Protein AF-A0AB34CBP4-F1 (afdb_monomer_lite)

Structure (mmCIF, N/CA/C/O backbone):
data_AF-A0AB34CBP4-F1
#
_entry.id   AF-A0AB34CBP4-F1
#
loop_
_atom_site.group_PDB
_atom_site.id
_atom_site.type_symbol
_atom_site.label_atom_id
_atom_site.label_alt_id
_atom_site.label_comp_id
_atom_site.label_asym_id
_atom_site.label_ent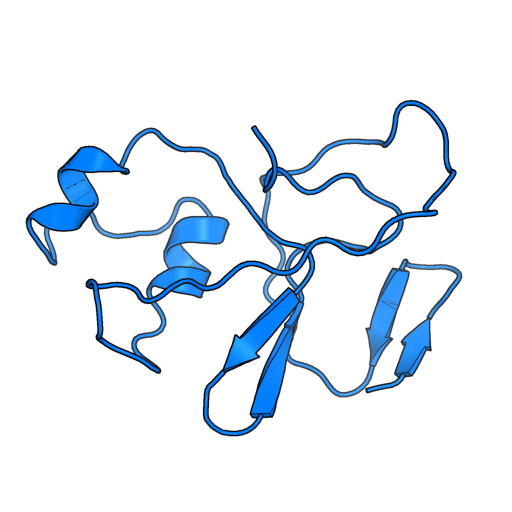ity_id
_atom_site.label_seq_id
_atom_site.pdbx_PDB_ins_code
_atom_site.Cartn_x
_atom_site.Cartn_y
_atom_site.Cartn_z
_atom_site.occupancy
_atom_site.B_iso_or_equiv
_atom_site.auth_seq_id
_atom_site.auth_comp_id
_atom_site.auth_asym_id
_atom_site.auth_atom_id
_atom_site.pdbx_PDB_model_num
ATOM 1 N N . MET A 1 1 ? -11.970 -12.842 -6.188 1.00 86.94 1 MET A N 1
ATOM 2 C CA . MET A 1 1 ? -10.645 -12.290 -6.529 1.00 86.94 1 MET A CA 1
ATOM 3 C C . MET A 1 1 ? -9.960 -13.245 -7.487 1.00 86.94 1 MET A C 1
ATOM 5 O O . MET A 1 1 ? -9.783 -14.401 -7.128 1.00 86.94 1 MET A O 1
ATOM 9 N N . GLN A 1 2 ? -9.622 -12.788 -8.689 1.00 93.44 2 GLN A N 1
ATOM 10 C CA . GLN A 1 2 ? -8.862 -13.565 -9.674 1.00 93.44 2 GLN A CA 1
ATOM 11 C C . GLN A 1 2 ? -7.751 -12.679 -10.233 1.00 93.44 2 GLN A C 1
ATOM 13 O O . GLN A 1 2 ? -8.059 -11.622 -10.773 1.00 93.44 2 GLN A O 1
ATOM 18 N N . LEU A 1 3 ? -6.489 -13.079 -10.069 1.00 95.06 3 LEU A N 1
ATOM 19 C CA . LEU A 1 3 ? -5.342 -12.328 -10.582 1.00 95.06 3 LEU A CA 1
ATOM 20 C C . LEU A 1 3 ? -5.242 -12.498 -12.099 1.00 95.06 3 LEU A C 1
ATOM 22 O O . LEU A 1 3 ? -5.198 -13.629 -12.581 1.00 95.06 3 LEU A O 1
ATOM 26 N N . ASP A 1 4 ? -5.174 -11.389 -12.830 1.00 97.12 4 ASP A N 1
ATOM 27 C CA . ASP A 1 4 ? -4.715 -11.385 -14.214 1.00 97.12 4 ASP A CA 1
ATOM 28 C C . ASP A 1 4 ? -3.175 -11.364 -14.224 1.00 97.12 4 ASP A C 1
ATOM 30 O O . ASP A 1 4 ? -2.576 -10.372 -13.797 1.00 97.12 4 ASP A O 1
ATOM 34 N N . PRO A 1 5 ? -2.507 -12.438 -14.682 1.00 93.94 5 PRO A N 1
ATOM 35 C CA . PRO A 1 5 ? -1.051 -12.514 -14.680 1.00 93.94 5 PRO A CA 1
ATOM 36 C C . PRO A 1 5 ? -0.397 -11.545 -15.673 1.00 93.94 5 PRO A C 1
ATOM 38 O O . PRO A 1 5 ? 0.778 -11.234 -15.499 1.00 93.94 5 PRO A O 1
ATOM 41 N N . ALA A 1 6 ? -1.120 -11.066 -16.692 1.00 95.31 6 ALA A N 1
ATOM 42 C CA . ALA A 1 6 ? -0.564 -10.156 -17.691 1.00 95.31 6 ALA A CA 1
ATOM 43 C C . ALA A 1 6 ? -0.486 -8.712 -17.179 1.00 95.31 6 ALA A C 1
ATOM 45 O O . ALA A 1 6 ? 0.492 -8.018 -17.438 1.00 95.31 6 ALA A O 1
ATOM 46 N N . SER A 1 7 ? -1.505 -8.255 -16.447 1.00 96.56 7 SER A N 1
ATOM 47 C CA . SER A 1 7 ? -1.529 -6.904 -15.873 1.00 96.56 7 SER A CA 1
ATOM 48 C C . SER A 1 7 ? -1.057 -6.844 -14.419 1.00 96.56 7 SER A C 1
ATOM 50 O O . SER A 1 7 ? -0.713 -5.767 -13.931 1.00 96.56 7 SER A O 1
ATOM 52 N N . GLY A 1 8 ? -1.070 -7.973 -13.705 1.00 97.25 8 GLY A N 1
ATOM 53 C CA . GLY A 1 8 ? -0.840 -8.054 -12.262 1.00 97.25 8 GLY A CA 1
ATOM 54 C C . GLY A 1 8 ? -1.978 -7.477 -11.414 1.00 97.25 8 GLY A C 1
ATOM 55 O O . GLY A 1 8 ? -1.805 -7.317 -10.202 1.00 97.25 8 GLY A O 1
ATOM 56 N N . TRP A 1 9 ? -3.129 -7.163 -12.015 1.00 98.44 9 TRP A N 1
ATOM 57 C CA . TRP A 1 9 ? -4.323 -6.676 -11.325 1.00 98.44 9 TRP A CA 1
ATOM 58 C C . TRP A 1 9 ? -5.349 -7.787 -11.117 1.00 98.44 9 TRP A C 1
ATOM 60 O O . TRP A 1 9 ? -5.555 -8.658 -11.955 1.00 98.44 9 TRP A O 1
ATOM 70 N N . CYS A 1 10 ? -6.026 -7.758 -9.976 1.00 98.12 10 CYS A N 1
ATOM 71 C CA . CYS A 1 10 ? -7.060 -8.718 -9.632 1.00 98.12 10 CYS A CA 1
ATOM 72 C C . CYS A 1 10 ? -8.443 -8.235 -10.069 1.00 98.12 10 CYS A C 1
ATOM 74 O O . CYS A 1 10 ? -8.832 -7.103 -9.797 1.00 98.12 10 CYS A O 1
ATOM 76 N N . HIS A 1 11 ? -9.245 -9.121 -10.645 1.00 97.44 11 HIS A N 1
ATOM 77 C CA . HIS A 1 11 ? -10.670 -8.900 -10.865 1.00 97.44 11 HIS A CA 1
ATOM 78 C C . HIS A 1 11 ? -11.490 -9.192 -9.600 1.00 97.44 11 HIS A C 1
ATOM 80 O O . HIS A 1 11 ? -11.141 -10.056 -8.783 1.00 97.44 11 HIS A O 1
ATOM 86 N N . GLY A 1 12 ? -12.621 -8.492 -9.461 1.00 96.75 12 GLY A N 1
ATOM 87 C CA . GLY A 1 12 ? -13.561 -8.677 -8.350 1.00 96.75 12 GLY A CA 1
ATOM 88 C C . GLY A 1 12 ? -13.037 -8.182 -6.998 1.00 96.75 12 GLY A C 1
ATOM 89 O O . GLY A 1 12 ? -13.420 -8.732 -5.969 1.00 96.75 12 GLY A O 1
ATOM 90 N N . VAL A 1 13 ? -12.133 -7.198 -7.003 1.00 97.94 13 VAL A N 1
ATOM 91 C CA . VAL A 1 13 ? -11.647 -6.481 -5.812 1.00 97.94 13 VAL A CA 1
ATOM 92 C C . VAL A 1 13 ? -11.739 -4.977 -6.061 1.00 97.94 13 VAL A C 1
ATOM 94 O O . VAL A 1 13 ? -11.875 -4.544 -7.208 1.00 97.94 13 VAL A O 1
ATOM 97 N N . ARG A 1 14 ? -11.655 -4.162 -5.010 1.00 98.12 14 ARG A N 1
ATOM 98 C CA . ARG A 1 14 ? -11.597 -2.707 -5.168 1.00 98.12 14 ARG A CA 1
ATOM 99 C C . ARG A 1 14 ? -10.227 -2.310 -5.711 1.00 98.12 14 ARG A C 1
ATOM 101 O O . ARG A 1 14 ? -9.207 -2.710 -5.159 1.00 98.12 14 ARG A O 1
ATOM 108 N N . HIS A 1 15 ? -10.189 -1.484 -6.750 1.00 98.31 15 HIS A N 1
ATOM 109 C CA . HIS A 1 15 ? -8.947 -0.851 -7.198 1.00 98.31 15 HIS A CA 1
ATOM 110 C C . HIS A 1 15 ? -8.842 0.552 -6.621 1.00 98.31 15 HIS A C 1
ATOM 112 O O . HIS A 1 15 ? -9.810 1.313 -6.609 1.00 98.31 15 HIS A O 1
ATOM 118 N N . CYS A 1 16 ? -7.661 0.879 -6.117 1.00 98.50 16 CYS A N 1
ATOM 119 C CA . CYS A 1 16 ? -7.346 2.175 -5.540 1.00 98.50 16 CYS A CA 1
ATOM 120 C C . CYS A 1 16 ? -5.905 2.556 -5.921 1.00 98.50 16 CYS A C 1
ATOM 122 O O . CYS A 1 16 ? -5.034 2.527 -5.055 1.00 98.50 16 CYS A O 1
ATOM 124 N N . PRO A 1 17 ? -5.622 2.832 -7.209 1.00 98.56 17 PRO A N 1
ATOM 125 C CA . PRO A 1 17 ? -4.253 2.919 -7.706 1.00 98.56 17 PRO A CA 1
ATOM 126 C C . PRO A 1 17 ? -3.407 3.946 -6.946 1.00 98.56 17 PRO A C 1
ATOM 128 O O . PRO A 1 17 ? -3.767 5.119 -6.854 1.00 98.56 17 PRO A O 1
ATOM 131 N N . SER A 1 18 ? -2.284 3.494 -6.394 1.00 98.69 18 SER A N 1
ATOM 132 C CA . SER A 1 18 ? -1.308 4.341 -5.714 1.00 98.69 18 SER A CA 1
ATOM 133 C C . SER A 1 18 ? -0.275 4.864 -6.715 1.00 98.69 18 SER A C 1
ATOM 135 O O . SE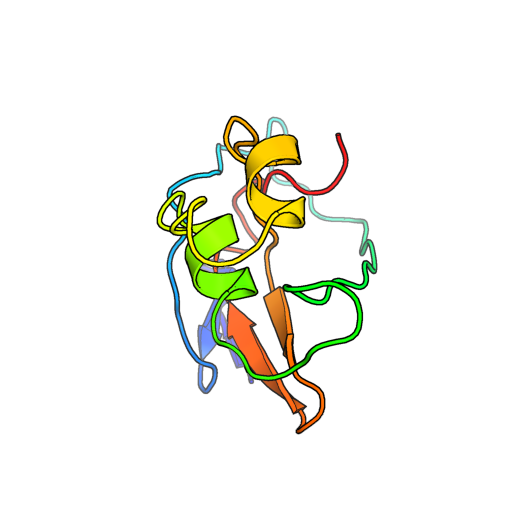R A 1 18 ? 0.148 4.105 -7.584 1.00 98.69 18 SER A O 1
ATOM 137 N N . PRO A 1 19 ? 0.192 6.119 -6.589 1.00 98.44 19 PRO A N 1
ATOM 138 C CA . PRO A 1 19 ? 1.333 6.618 -7.355 1.00 98.44 19 PRO A CA 1
ATOM 139 C C . PRO A 1 19 ? 2.688 6.147 -6.791 1.00 98.44 19 PRO A C 1
ATOM 141 O O . PRO A 1 19 ? 3.726 6.405 -7.393 1.00 98.44 19 PRO A O 1
ATOM 144 N N . ASN A 1 20 ? 2.703 5.502 -5.621 1.00 98.56 20 ASN A N 1
ATOM 145 C CA . ASN A 1 20 ? 3.916 5.142 -4.891 1.00 98.56 20 ASN A CA 1
ATOM 146 C C . ASN A 1 20 ? 4.403 3.752 -5.308 1.00 98.56 20 ASN A C 1
ATOM 148 O O . ASN A 1 20 ? 4.221 2.777 -4.582 1.00 98.56 20 ASN A O 1
ATOM 152 N N . PHE A 1 21 ? 4.988 3.639 -6.492 1.00 98.56 21 PHE A N 1
ATOM 153 C CA . PHE A 1 21 ? 5.605 2.405 -6.972 1.00 98.56 21 PHE A CA 1
ATOM 154 C C . PHE A 1 21 ? 6.670 2.715 -8.021 1.00 98.56 21 PHE A C 1
ATOM 156 O O . PHE A 1 21 ? 6.801 3.842 -8.501 1.00 98.56 21 PHE A O 1
ATOM 163 N N . ASN A 1 22 ? 7.446 1.704 -8.388 1.00 97.94 22 ASN A N 1
ATOM 164 C CA . ASN A 1 22 ? 8.321 1.748 -9.553 1.00 97.94 22 ASN A CA 1
ATOM 165 C C . ASN A 1 22 ? 8.519 0.352 -10.147 1.00 97.94 22 ASN A C 1
ATOM 167 O O . ASN A 1 22 ? 8.068 -0.640 -9.580 1.00 97.94 22 ASN A O 1
ATOM 171 N N . ALA A 1 23 ? 9.213 0.277 -11.283 1.00 97.12 23 ALA A N 1
ATOM 172 C CA . ALA A 1 23 ? 9.565 -0.996 -11.895 1.00 97.12 23 ALA A CA 1
ATOM 173 C C . ALA A 1 23 ? 10.419 -1.854 -10.945 1.00 97.12 23 ALA A C 1
ATOM 175 O O . ALA A 1 23 ? 11.265 -1.344 -10.192 1.00 97.12 23 ALA A O 1
ATOM 176 N N . ARG A 1 24 ? 10.208 -3.171 -10.997 1.00 96.38 24 ARG A N 1
ATOM 177 C CA . ARG A 1 24 ? 11.096 -4.131 -10.341 1.00 96.38 24 ARG A CA 1
ATOM 178 C C . ARG A 1 24 ? 12.450 -4.143 -11.069 1.00 96.38 24 ARG A C 1
ATOM 180 O O . ARG A 1 24 ? 12.474 -4.073 -12.292 1.00 96.38 24 ARG A O 1
ATOM 187 N N . PRO A 1 25 ? 13.586 -4.237 -10.352 1.00 94.19 25 PRO A N 1
ATOM 188 C CA . PRO A 1 25 ? 14.895 -4.380 -10.998 1.00 94.19 25 PRO A CA 1
ATOM 189 C C . PRO A 1 25 ? 15.057 -5.700 -11.768 1.00 94.19 25 PRO A C 1
ATOM 191 O O . PRO A 1 25 ? 15.775 -5.749 -12.760 1.00 94.19 25 PRO A O 1
ATOM 194 N N . ALA A 1 26 ? 14.400 -6.757 -11.286 1.00 89.19 26 ALA A N 1
ATOM 195 C CA . ALA A 1 26 ? 14.259 -8.044 -11.949 1.00 89.19 26 ALA A CA 1
ATOM 196 C C . ALA A 1 26 ? 12.783 -8.444 -11.852 1.00 89.19 26 ALA A C 1
ATOM 198 O O . ALA A 1 26 ? 12.201 -8.324 -10.774 1.00 89.19 26 ALA A O 1
ATOM 199 N N . ASP A 1 27 ? 12.186 -8.913 -12.946 1.00 85.69 27 ASP A N 1
ATOM 200 C CA . ASP A 1 27 ? 10.745 -9.215 -13.054 1.00 85.69 27 ASP A CA 1
ATOM 201 C C . ASP A 1 27 ? 10.281 -10.413 -12.191 1.00 85.69 27 ASP A C 1
ATOM 203 O O . ASP A 1 27 ? 9.155 -10.893 -12.316 1.00 85.69 27 ASP A O 1
ATOM 207 N N . GLU A 1 28 ? 11.137 -10.918 -11.301 1.00 92.50 28 GLU A N 1
ATOM 208 C CA . GLU A 1 28 ? 10.839 -12.039 -10.419 1.00 92.50 28 GLU A CA 1
ATOM 209 C C . GLU A 1 28 ? 10.048 -11.597 -9.177 1.00 92.50 28 GLU A C 1
ATOM 211 O O . GLU A 1 28 ? 10.386 -10.635 -8.480 1.00 92.50 28 GLU A O 1
ATOM 216 N N . ILE A 1 29 ? 9.007 -12.369 -8.859 1.00 95.06 29 ILE A N 1
ATOM 217 C CA . ILE A 1 29 ? 8.246 -12.273 -7.613 1.00 95.06 29 ILE A CA 1
ATOM 218 C C . ILE A 1 29 ? 8.274 -13.649 -6.953 1.00 95.06 29 ILE A C 1
ATOM 220 O O . ILE A 1 29 ? 7.586 -14.567 -7.395 1.00 95.06 29 ILE A O 1
ATOM 224 N N . SER A 1 30 ? 9.056 -13.794 -5.888 1.00 96.19 30 SER A N 1
ATOM 225 C CA . SER A 1 30 ? 9.250 -15.081 -5.203 1.00 96.19 30 SER A CA 1
ATOM 226 C C . SER A 1 30 ? 9.018 -15.030 -3.689 1.00 96.19 30 SER A C 1
ATOM 228 O O . SER A 1 30 ? 9.180 -16.038 -3.004 1.00 96.19 30 SER A O 1
ATOM 230 N N . LEU A 1 31 ? 8.575 -13.884 -3.155 1.00 96.88 31 LEU A N 1
ATOM 231 C CA . LEU A 1 31 ? 8.314 -13.683 -1.728 1.00 96.88 31 LEU A CA 1
ATOM 232 C C . LEU A 1 31 ? 6.962 -13.001 -1.484 1.00 96.88 31 LEU A C 1
ATOM 234 O O . LEU A 1 31 ? 6.635 -12.001 -2.121 1.00 96.88 31 LEU A O 1
ATOM 238 N N . LEU A 1 32 ? 6.221 -13.504 -0.493 1.00 97.62 32 LEU A N 1
ATOM 239 C CA . LEU A 1 32 ? 5.066 -12.833 0.101 1.00 97.62 32 LEU A CA 1
ATOM 240 C C . LEU A 1 32 ? 5.460 -12.260 1.468 1.00 97.62 32 LEU A C 1
ATOM 242 O O . LEU A 1 32 ? 5.891 -13.004 2.347 1.00 97.62 32 LEU A O 1
ATOM 246 N N . VAL A 1 33 ? 5.263 -10.955 1.661 1.00 98.38 33 VAL A N 1
ATOM 247 C CA . VAL A 1 33 ? 5.460 -10.278 2.953 1.00 98.38 33 VAL A CA 1
ATOM 248 C C . VAL A 1 33 ? 4.103 -9.850 3.504 1.00 98.38 33 VAL A C 1
ATOM 250 O O . VAL A 1 33 ? 3.329 -9.191 2.810 1.00 98.38 33 VAL A O 1
ATOM 253 N N . ILE A 1 34 ? 3.805 -10.228 4.749 1.00 98.19 34 ILE A N 1
ATOM 254 C CA . ILE A 1 34 ? 2.537 -9.909 5.415 1.00 98.19 34 ILE A CA 1
ATOM 255 C C . ILE A 1 34 ? 2.766 -8.777 6.417 1.00 98.19 34 ILE A C 1
ATOM 257 O O . ILE A 1 34 ? 3.570 -8.907 7.338 1.00 98.19 34 ILE A O 1
ATOM 261 N N . HIS A 1 35 ? 2.016 -7.689 6.253 1.00 98.31 35 HIS A N 1
ATOM 262 C CA . HIS A 1 35 ? 1.997 -6.542 7.159 1.00 98.31 35 HIS A CA 1
ATOM 263 C C . HIS A 1 35 ? 0.613 -6.392 7.802 1.00 98.31 35 HIS A C 1
ATOM 265 O O . HIS A 1 35 ? -0.382 -6.906 7.291 1.00 98.31 35 HIS A O 1
ATOM 271 N N . ASN A 1 36 ? 0.540 -5.646 8.903 1.00 97.75 36 ASN A N 1
ATOM 272 C CA . ASN A 1 36 ? -0.716 -5.121 9.429 1.00 97.75 36 ASN A CA 1
ATOM 273 C C . ASN A 1 36 ? -0.638 -3.592 9.505 1.00 97.75 36 ASN A C 1
ATOM 275 O O . ASN A 1 36 ? 0.448 -3.026 9.621 1.00 97.75 36 ASN A O 1
ATOM 279 N N . ILE A 1 37 ? -1.788 -2.934 9.390 1.00 98.12 37 ILE A N 1
ATOM 280 C CA . ILE A 1 37 ? -1.905 -1.482 9.497 1.00 98.12 37 ILE A CA 1
ATOM 281 C C . ILE A 1 37 ? -3.328 -1.113 9.927 1.00 98.12 37 ILE A C 1
ATOM 283 O O . ILE A 1 37 ? -4.294 -1.794 9.588 1.00 98.12 37 ILE A O 1
ATOM 287 N N . SER A 1 38 ? -3.446 -0.025 10.678 1.00 98.19 38 SER A N 1
ATOM 288 C CA . SER A 1 38 ? -4.704 0.603 11.086 1.00 98.19 38 SER A CA 1
ATOM 289 C C . SER A 1 38 ? -4.445 2.099 11.214 1.00 98.19 38 SER A C 1
ATOM 291 O O . SER A 1 38 ? -3.467 2.471 11.869 1.00 98.19 38 SER A O 1
ATOM 293 N N . LEU A 1 39 ? -5.271 2.938 10.592 1.00 97.56 39 LEU A N 1
ATOM 294 C CA . LEU A 1 39 ? -5.125 4.393 10.643 1.00 97.56 39 LEU A CA 1
ATOM 295 C C . LEU A 1 39 ? -6.479 5.049 10.957 1.00 97.56 39 LEU A C 1
ATOM 297 O O . LEU A 1 39 ? -7.423 4.826 10.208 1.00 97.56 39 LEU A O 1
ATOM 301 N N . PRO A 1 40 ? -6.596 5.877 12.011 1.00 97.69 40 PRO A N 1
ATOM 302 C CA . PRO A 1 40 ? -5.637 6.027 13.110 1.00 97.69 40 PRO A CA 1
ATOM 303 C C . PRO A 1 40 ? -5.282 4.688 13.792 1.00 97.69 40 PRO A C 1
ATOM 305 O O . PRO A 1 40 ? -5.960 3.684 13.560 1.00 97.69 40 PRO A O 1
ATOM 308 N N . PRO A 1 41 ? -4.224 4.634 14.621 1.00 97.31 41 PRO A N 1
ATOM 309 C CA . PRO A 1 41 ? -3.824 3.396 15.287 1.00 97.31 41 PRO A CA 1
ATOM 310 C C . PRO A 1 41 ? -4.991 2.711 16.013 1.00 97.31 41 PRO A C 1
ATOM 312 O O . PRO A 1 41 ? -5.757 3.361 16.723 1.00 97.31 41 PRO A O 1
ATOM 315 N N . ALA A 1 42 ? -5.116 1.395 15.820 1.00 97.06 42 ALA A N 1
ATOM 316 C CA . ALA A 1 42 ? -6.190 0.536 16.326 1.00 97.06 42 ALA A CA 1
ATOM 317 C C . ALA A 1 42 ? -7.621 0.886 15.860 1.00 97.06 42 ALA A C 1
ATOM 319 O O . ALA A 1 42 ? -8.584 0.327 16.385 1.00 97.06 42 ALA A O 1
ATOM 320 N N . GLN A 1 43 ? -7.779 1.757 14.859 1.00 97.88 43 GLN A N 1
ATOM 321 C CA . GLN A 1 43 ? -9.063 2.071 14.230 1.00 97.88 43 GLN A CA 1
ATOM 322 C C . GLN A 1 43 ? -9.118 1.485 12.813 1.00 97.88 43 GLN A C 1
ATOM 324 O O . GLN A 1 43 ? -8.158 1.573 12.045 1.00 97.88 43 GLN A O 1
ATOM 329 N N . PHE A 1 44 ? -10.245 0.862 12.467 1.00 97.81 44 PHE A N 1
ATOM 330 C CA . PHE A 1 44 ? -10.419 0.086 11.233 1.00 97.81 44 PHE A CA 1
ATOM 331 C C . PHE A 1 44 ? -11.541 0.665 10.364 1.00 97.81 44 PHE A C 1
ATOM 333 O O . PHE A 1 44 ? -12.408 1.368 10.877 1.00 97.81 44 PHE A O 1
ATOM 340 N N . ALA A 1 45 ? -11.540 0.341 9.065 1.00 95.62 45 ALA A N 1
ATOM 341 C CA . ALA A 1 45 ? -12.568 0.765 8.105 1.00 95.62 45 ALA A CA 1
ATOM 342 C C . ALA A 1 45 ? -12.774 2.296 8.002 1.00 95.62 45 ALA A C 1
ATOM 344 O O . ALA A 1 45 ? -13.863 2.774 7.699 1.00 95.62 45 ALA A O 1
ATOM 345 N N . THR A 1 46 ? -11.718 3.078 8.235 1.00 97.19 46 THR A N 1
ATOM 346 C CA . THR A 1 46 ? -11.751 4.553 8.238 1.00 97.19 46 THR A CA 1
ATOM 347 C C . THR A 1 46 ? -11.498 5.182 6.864 1.00 97.19 46 THR A C 1
ATOM 349 O O . THR A 1 46 ? -11.675 6.384 6.697 1.00 97.19 46 THR A O 1
ATOM 352 N N . GLY A 1 47 ? -11.010 4.408 5.888 1.00 97.69 47 GLY A N 1
ATOM 353 C CA . GLY A 1 47 ? -10.540 4.927 4.596 1.00 97.69 47 GLY A CA 1
ATOM 354 C C . GLY A 1 47 ? -9.132 5.546 4.622 1.00 97.69 47 GLY A C 1
ATOM 355 O O . GLY A 1 47 ? -8.570 5.846 3.567 1.00 97.69 47 GLY A O 1
ATOM 356 N N . LYS A 1 48 ? -8.521 5.707 5.803 1.00 98.44 48 LYS A N 1
ATOM 357 C CA . LYS A 1 48 ? -7.255 6.443 5.957 1.00 98.44 48 LYS A CA 1
ATOM 358 C C . LYS A 1 48 ? -6.035 5.690 5.456 1.00 98.44 48 LYS A C 1
ATOM 360 O O . LYS A 1 48 ? -5.087 6.313 4.996 1.00 98.44 48 LYS A O 1
ATOM 365 N N . VAL A 1 49 ? -6.067 4.358 5.456 1.00 98.38 49 VAL A N 1
ATOM 366 C CA . VAL A 1 49 ? -5.001 3.549 4.839 1.00 98.38 49 VAL A CA 1
ATOM 367 C C . VAL A 1 49 ? -4.962 3.779 3.329 1.00 98.38 49 VAL A C 1
ATOM 369 O O . VAL A 1 49 ? -3.894 3.932 2.741 1.00 98.38 49 VAL A O 1
ATOM 372 N N . GLN A 1 50 ? -6.134 3.871 2.702 1.00 98.50 50 G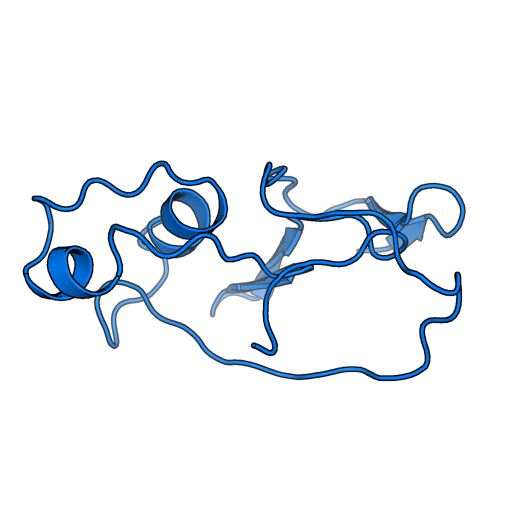LN A N 1
ATOM 373 C CA . GLN A 1 50 ? -6.270 4.119 1.278 1.00 98.50 50 GLN A CA 1
ATOM 374 C C . GLN A 1 50 ? -5.773 5.523 0.920 1.00 98.50 50 GLN A C 1
ATOM 376 O O . GLN A 1 50 ? -5.056 5.686 -0.066 1.00 98.50 50 GLN A O 1
ATOM 381 N N . GLU A 1 51 ? -6.138 6.538 1.704 1.00 98.38 51 GLU A N 1
ATOM 382 C CA . GLU A 1 51 ? -5.635 7.907 1.541 1.00 98.38 51 GLU A CA 1
ATOM 383 C C . GLU A 1 51 ? -4.117 7.981 1.732 1.00 98.38 51 GLU A C 1
ATOM 385 O O . GLU A 1 51 ? -3.424 8.553 0.889 1.00 98.38 51 GLU A O 1
ATOM 390 N N . PHE A 1 52 ? -3.592 7.343 2.780 1.00 98.50 52 PHE A N 1
ATOM 391 C CA . PHE A 1 52 ? -2.165 7.300 3.089 1.00 98.50 52 PHE A CA 1
ATOM 392 C C . PHE A 1 52 ? -1.348 6.702 1.945 1.00 98.50 52 PHE A C 1
ATOM 394 O O . PHE A 1 52 ? -0.435 7.350 1.439 1.00 98.50 52 PHE A O 1
ATOM 401 N N . PHE A 1 53 ? -1.741 5.532 1.437 1.00 98.56 53 PHE A N 1
ATOM 402 C CA . PHE A 1 53 ? -1.054 4.909 0.304 1.00 98.56 53 PHE A CA 1
ATOM 403 C C . PHE A 1 53 ? -1.177 5.696 -1.007 1.00 98.56 53 PHE A C 1
ATOM 405 O O . PHE A 1 53 ? -0.453 5.399 -1.952 1.00 98.56 53 PHE A O 1
ATOM 412 N N . GLN A 1 54 ? -2.051 6.701 -1.097 1.00 98.00 54 GLN A N 1
ATOM 413 C CA . GLN A 1 54 ? -2.189 7.575 -2.269 1.00 98.00 54 GLN A CA 1
ATOM 414 C C . GLN A 1 54 ? -1.568 8.966 -2.078 1.00 98.00 54 GLN A C 1
ATOM 416 O O . GLN A 1 54 ? -1.722 9.806 -2.962 1.00 98.00 54 GLN A O 1
ATOM 421 N N . ASN A 1 55 ? -0.881 9.228 -0.960 1.00 97.69 55 ASN A N 1
ATOM 422 C CA . ASN A 1 55 ? -0.407 10.564 -0.567 1.00 97.69 55 ASN A CA 1
ATOM 423 C C . ASN A 1 55 ? -1.547 11.597 -0.452 1.00 97.69 55 ASN A C 1
ATOM 425 O O . ASN A 1 55 ? -1.385 12.759 -0.817 1.00 97.69 55 ASN A O 1
ATOM 429 N N . ARG A 1 56 ? -2.726 11.160 0.003 1.00 97.50 56 ARG A N 1
ATOM 430 C CA . ARG A 1 56 ? -3.928 11.997 0.168 1.00 97.50 56 ARG A CA 1
ATOM 431 C C . ARG A 1 56 ? -4.419 12.080 1.612 1.00 97.50 56 ARG A C 1
ATOM 433 O O . ARG A 1 56 ? -5.516 12.574 1.837 1.00 97.50 56 ARG A O 1
ATOM 440 N N . LEU A 1 57 ? -3.647 11.555 2.562 1.00 97.75 57 LEU A N 1
ATOM 441 C CA . LEU A 1 57 ? -4.012 11.578 3.974 1.00 97.75 57 LEU A CA 1
ATOM 442 C C . LEU A 1 57 ? -4.019 13.021 4.484 1.00 97.75 57 LEU A C 1
ATOM 444 O O . LEU A 1 57 ? -2.989 13.693 4.433 1.00 97.75 57 LEU A O 1
ATOM 448 N N . ASP A 1 58 ? -5.158 13.482 4.998 1.00 97.38 58 ASP A N 1
ATOM 449 C CA . ASP A 1 58 ? -5.221 14.755 5.712 1.00 97.38 58 ASP A CA 1
ATOM 450 C C . ASP A 1 58 ? -4.546 14.601 7.078 1.00 97.38 58 ASP A C 1
ATOM 452 O O . ASP A 1 58 ? -5.043 13.935 7.987 1.00 97.38 58 ASP A O 1
ATOM 456 N N . VAL A 1 59 ? -3.382 15.229 7.219 1.00 96.44 59 VAL A N 1
ATOM 457 C CA . VAL A 1 59 ? -2.543 15.139 8.418 1.00 96.44 59 VAL A CA 1
ATOM 458 C C . VAL A 1 59 ? -3.135 15.857 9.631 1.00 96.4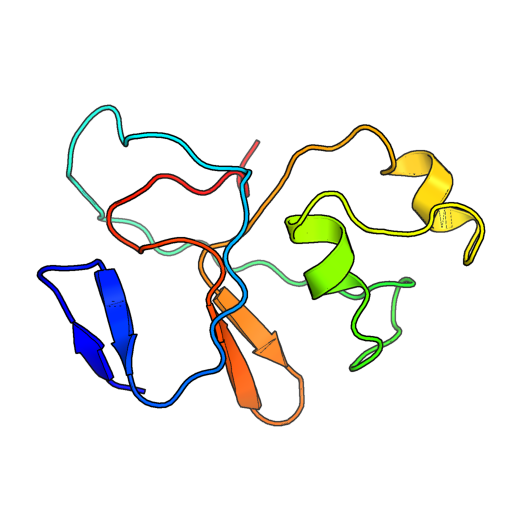4 59 VAL A C 1
ATOM 460 O O . VAL A 1 59 ? -2.665 15.648 10.749 1.00 96.44 59 VAL A O 1
ATOM 463 N N . THR A 1 60 ? -4.157 16.693 9.434 1.00 97.12 60 THR A N 1
ATOM 464 C CA . THR A 1 60 ? -4.800 17.464 10.505 1.00 97.12 60 THR A CA 1
ATOM 465 C C . THR A 1 60 ? -5.875 16.671 11.248 1.00 97.12 60 THR A C 1
ATOM 467 O O . THR A 1 60 ? -6.224 17.023 12.373 1.00 97.12 60 THR A O 1
ATOM 470 N N . GLU A 1 61 ? -6.356 15.564 10.674 1.00 97.25 61 GLU A N 1
ATOM 471 C CA . GLU A 1 61 ? -7.451 14.773 11.248 1.00 97.25 61 GLU A CA 1
ATOM 472 C C . GLU A 1 61 ? -7.055 13.963 12.492 1.00 97.25 61 GLU A C 1
ATOM 474 O O . GLU A 1 61 ? -7.912 13.610 13.304 1.00 97.25 61 GLU A O 1
ATOM 479 N N . HIS A 1 62 ? -5.769 13.643 12.664 1.00 97.81 62 HIS A N 1
ATOM 480 C CA . HIS A 1 62 ? -5.302 12.901 13.831 1.00 97.81 62 HIS A CA 1
ATOM 481 C C . HIS A 1 62 ? -3.823 13.194 14.146 1.00 97.81 62 HIS A C 1
ATOM 483 O O . HIS A 1 62 ? -2.995 13.120 13.238 1.00 97.81 62 HIS A O 1
ATOM 489 N N . PRO A 1 63 ? -3.427 13.404 15.422 1.00 97.19 63 PRO A N 1
ATOM 490 C CA . PRO A 1 63 ? -2.043 13.744 15.789 1.00 97.19 63 PRO A CA 1
ATOM 491 C C . PRO A 1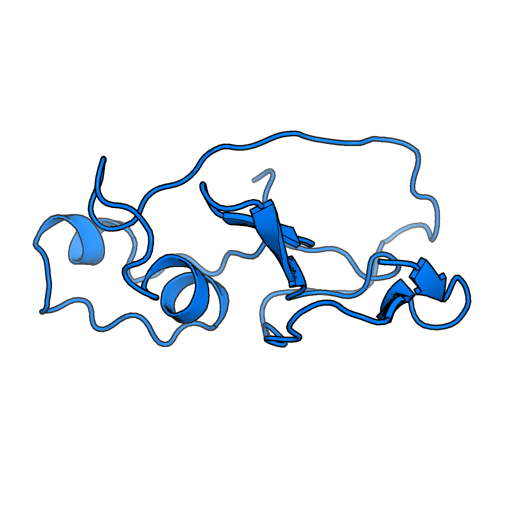 63 ? -0.978 12.761 15.283 1.00 97.19 63 PRO A C 1
ATOM 493 O O . PRO A 1 63 ? 0.134 13.156 14.951 1.00 97.19 63 PRO A O 1
ATOM 496 N N . TYR A 1 64 ? -1.325 11.473 15.194 1.00 97.69 64 TYR A N 1
ATOM 497 C CA . TYR A 1 64 ? -0.440 10.438 14.645 1.00 97.69 64 TYR A CA 1
ATOM 498 C C . TYR A 1 64 ? -0.034 10.702 13.185 1.00 97.69 64 TYR A C 1
ATOM 500 O O . TYR A 1 64 ? 1.079 10.364 12.791 1.00 97.69 64 TYR A O 1
ATOM 508 N N . PHE A 1 65 ? -0.914 11.307 12.382 1.00 98.00 65 PHE A N 1
ATOM 509 C CA . PHE A 1 65 ? -0.684 11.487 10.948 1.00 98.00 65 PHE A CA 1
ATOM 510 C C . PHE A 1 65 ? 0.451 12.467 10.654 1.00 98.00 65 PHE A C 1
ATOM 512 O O . PHE A 1 65 ? 1.178 12.269 9.686 1.00 98.00 65 PHE A O 1
ATOM 519 N N . ALA A 1 66 ? 0.681 13.447 11.532 1.00 96.38 66 ALA A N 1
ATOM 520 C CA . ALA A 1 66 ? 1.810 14.366 11.415 1.00 96.38 66 ALA A CA 1
ATOM 521 C C . ALA A 1 66 ? 3.166 13.634 11.374 1.00 96.38 66 ALA A C 1
ATOM 523 O O . ALA A 1 66 ? 4.062 14.046 10.646 1.00 96.38 66 ALA A O 1
ATOM 524 N N . GLY A 1 67 ? 3.309 12.519 12.101 1.00 96.75 67 GLY A N 1
ATOM 525 C CA . GLY A 1 67 ? 4.552 11.740 12.135 1.00 96.75 67 GLY A CA 1
ATOM 526 C C . GLY A 1 67 ? 4.810 10.886 10.889 1.00 96.75 67 GLY A C 1
ATOM 527 O O . GLY A 1 67 ? 5.920 10.393 10.714 1.00 96.75 67 GLY A O 1
ATOM 528 N N . ILE A 1 68 ? 3.804 10.702 10.031 1.00 96.81 68 ILE A N 1
ATOM 529 C CA . ILE A 1 68 ? 3.891 9.894 8.804 1.00 96.81 68 ILE A CA 1
ATOM 530 C C . ILE A 1 68 ? 3.625 10.717 7.536 1.00 96.81 68 ILE A C 1
ATOM 532 O O . ILE A 1 68 ? 3.577 10.151 6.450 1.00 96.81 68 ILE A O 1
ATOM 536 N N . ALA A 1 69 ? 3.465 12.037 7.665 1.00 94.19 69 ALA A N 1
ATOM 537 C CA . ALA A 1 69 ? 3.050 12.943 6.596 1.00 94.19 69 ALA A CA 1
ATOM 538 C C . ALA A 1 69 ? 3.958 12.897 5.356 1.00 94.19 69 ALA A C 1
ATOM 540 O O . ALA A 1 69 ? 3.471 12.921 4.228 1.00 94.19 69 ALA A O 1
ATOM 541 N N . ASP A 1 70 ? 5.270 12.798 5.573 1.00 95.81 70 ASP A N 1
ATOM 542 C CA . ASP A 1 70 ? 6.269 12.823 4.500 1.00 95.81 70 ASP A CA 1
ATOM 543 C C . ASP A 1 70 ? 6.560 11.436 3.908 1.00 95.81 70 ASP A C 1
ATOM 545 O O . ASP A 1 70 ? 7.298 11.312 2.924 1.00 95.81 70 ASP A O 1
ATOM 549 N N . LEU A 1 71 ? 5.998 10.372 4.494 1.00 97.44 71 LEU A N 1
ATOM 550 C CA . LEU A 1 71 ? 6.217 9.016 4.013 1.00 97.44 71 LEU A CA 1
ATOM 551 C C . LEU A 1 71 ? 5.487 8.801 2.690 1.00 97.44 71 LEU A C 1
ATOM 553 O O . LEU A 1 71 ? 4.276 8.972 2.580 1.00 97.44 71 LEU A O 1
ATOM 557 N N . ARG A 1 72 ? 6.235 8.328 1.695 1.00 97.88 72 ARG A N 1
ATOM 558 C CA . ARG A 1 72 ? 5.684 7.826 0.438 1.00 97.88 72 ARG A CA 1
ATOM 559 C C . ARG A 1 72 ? 5.789 6.319 0.452 1.00 97.88 72 ARG A C 1
ATOM 561 O O . ARG A 1 72 ? 6.850 5.762 0.193 1.00 97.88 72 ARG A O 1
ATOM 568 N N . VAL A 1 73 ? 4.689 5.671 0.799 1.00 98.50 73 VAL A N 1
ATOM 569 C CA . VAL A 1 73 ? 4.613 4.216 0.931 1.00 98.50 73 VAL A CA 1
ATOM 570 C C . VAL A 1 73 ? 3.351 3.691 0.267 1.00 98.50 73 VAL A C 1
ATOM 572 O O . VAL A 1 73 ? 2.396 4.428 0.011 1.00 98.50 73 VAL A O 1
ATOM 575 N N . SER A 1 74 ? 3.353 2.407 -0.040 1.00 98.69 74 SER A N 1
ATOM 576 C CA . SER A 1 74 ? 2.207 1.686 -0.587 1.00 98.69 74 SER A CA 1
ATOM 577 C C . SER A 1 74 ? 2.346 0.208 -0.272 1.00 98.69 74 SER A C 1
ATOM 579 O O . SER A 1 74 ? 3.420 -0.254 0.089 1.00 98.69 74 SER A O 1
ATOM 581 N N . ALA A 1 75 ? 1.274 -0.549 -0.465 1.00 98.75 75 ALA A N 1
ATOM 582 C CA . ALA A 1 75 ? 1.308 -2.004 -0.509 1.00 98.75 75 ALA A CA 1
ATOM 583 C C . ALA A 1 75 ? 0.623 -2.485 -1.792 1.00 98.75 75 ALA A C 1
ATOM 585 O O . ALA A 1 75 ? -0.112 -1.734 -2.428 1.00 98.75 75 ALA A O 1
ATOM 586 N N . HIS A 1 76 ? 0.808 -3.753 -2.157 1.00 98.69 76 HIS A N 1
ATOM 587 C CA . HIS A 1 76 ? 0.037 -4.337 -3.256 1.00 98.69 76 HIS A CA 1
ATOM 588 C C . HIS A 1 76 ? -1.448 -4.435 -2.896 1.00 98.69 76 HIS A C 1
ATOM 590 O O . HIS A 1 76 ? -2.299 -3.973 -3.655 1.00 98.69 76 HIS A O 1
ATOM 596 N N . PHE A 1 77 ? -1.750 -4.964 -1.707 1.00 98.75 77 PHE A N 1
ATOM 597 C CA . PHE A 1 77 ? -3.111 -5.212 -1.243 1.00 98.75 77 PHE A CA 1
ATOM 598 C C . PHE A 1 77 ? -3.327 -4.731 0.195 1.00 98.75 77 PHE A C 1
ATOM 600 O O . PHE A 1 77 ? -2.417 -4.780 1.021 1.00 98.75 77 PHE A O 1
ATOM 607 N N . LEU A 1 78 ? -4.564 -4.342 0.495 1.00 98.69 78 LEU A N 1
ATOM 608 C CA . LEU A 1 78 ? -5.129 -4.238 1.838 1.00 98.69 78 LEU A CA 1
ATOM 609 C C . LEU A 1 78 ? -6.324 -5.186 1.911 1.00 98.69 78 LEU A C 1
ATOM 611 O O . LEU A 1 78 ? -7.195 -5.146 1.041 1.00 98.69 78 LEU A O 1
ATOM 615 N N . ILE A 1 79 ? -6.363 -6.014 2.950 1.00 98.44 79 ILE A N 1
ATOM 616 C CA . ILE A 1 79 ? -7.511 -6.859 3.273 1.00 98.44 79 ILE A CA 1
ATOM 617 C C . ILE A 1 79 ? -8.098 -6.312 4.570 1.00 98.44 79 ILE A C 1
ATOM 619 O O . ILE A 1 79 ? -7.457 -6.372 5.621 1.00 98.44 79 ILE A O 1
ATOM 623 N N . GLU A 1 80 ? -9.286 -5.729 4.473 1.00 98.19 80 GLU A N 1
ATOM 624 C CA . GLU A 1 80 ? -10.004 -5.164 5.612 1.00 98.19 80 GLU A CA 1
ATOM 625 C C . GLU A 1 80 ? -10.566 -6.274 6.511 1.00 98.19 80 GLU A C 1
ATOM 627 O O . GLU A 1 80 ? -10.594 -7.458 6.167 1.00 98.19 80 GLU A O 1
ATOM 632 N N . ARG A 1 81 ? -11.026 -5.890 7.705 1.00 97.62 81 ARG A N 1
ATOM 633 C CA . ARG A 1 81 ? -11.521 -6.834 8.724 1.00 97.62 81 ARG A CA 1
ATOM 634 C C . ARG A 1 81 ? -12.734 -7.650 8.270 1.00 97.62 81 ARG A C 1
ATOM 636 O O . ARG A 1 81 ? -12.924 -8.756 8.764 1.00 97.62 81 ARG A O 1
ATOM 643 N N . ASP A 1 82 ? -13.531 -7.110 7.354 1.00 97.38 82 ASP A N 1
ATOM 644 C CA . ASP A 1 82 ? -14.691 -7.764 6.740 1.00 97.38 82 ASP A CA 1
ATOM 645 C C . ASP A 1 82 ? -14.322 -8.658 5.538 1.00 97.38 82 ASP A C 1
ATOM 647 O O . ASP A 1 82 ? -15.196 -9.274 4.932 1.00 97.38 82 ASP A O 1
ATOM 651 N N . GLY A 1 83 ? -13.034 -8.744 5.189 1.00 97.62 83 GLY A N 1
ATOM 652 C CA . GLY A 1 83 ? -12.539 -9.474 4.024 1.00 97.62 83 GLY A CA 1
ATOM 653 C C . GLY A 1 83 ? -12.542 -8.663 2.727 1.00 97.62 83 GLY A C 1
ATOM 654 O O . GLY A 1 83 ? -12.124 -9.190 1.693 1.00 97.62 83 GLY A O 1
ATOM 655 N N . THR A 1 84 ? -12.963 -7.394 2.747 1.00 97.75 84 THR A N 1
ATOM 656 C CA . THR A 1 84 ? -12.898 -6.521 1.572 1.00 97.75 84 THR A CA 1
ATOM 657 C C . THR A 1 84 ? -11.446 -6.347 1.135 1.00 97.75 84 THR A C 1
ATOM 659 O O . THR A 1 84 ? -10.595 -5.887 1.896 1.00 97.75 84 THR A O 1
ATOM 662 N N . VAL A 1 85 ? -11.163 -6.685 -0.124 1.00 98.44 85 VAL A N 1
ATOM 663 C CA . VAL A 1 85 ? -9.828 -6.550 -0.713 1.00 98.44 85 VAL A CA 1
ATOM 664 C C . VAL A 1 85 ? -9.750 -5.264 -1.526 1.00 98.44 85 VAL A C 1
ATOM 666 O O . VAL A 1 85 ? -10.565 -5.032 -2.423 1.00 98.44 85 VAL A O 1
ATOM 669 N N . THR A 1 86 ? -8.739 -4.448 -1.241 1.00 98.62 86 THR A N 1
ATOM 670 C CA . THR A 1 86 ? -8.337 -3.307 -2.066 1.00 98.62 86 THR A CA 1
ATOM 671 C C . THR A 1 86 ? -6.944 -3.555 -2.631 1.00 98.62 86 THR A C 1
ATOM 673 O O . THR A 1 86 ? -6.040 -3.914 -1.883 1.00 98.62 86 THR A O 1
ATOM 676 N N . GLN A 1 87 ? -6.755 -3.354 -3.933 1.00 98.88 87 GLN A N 1
ATOM 677 C CA . GLN A 1 87 ? -5.451 -3.390 -4.593 1.00 98.88 87 GLN A CA 1
ATOM 678 C C . GLN A 1 87 ? -5.003 -1.973 -4.962 1.00 98.88 87 GLN A C 1
ATOM 680 O O . GLN A 1 87 ? -5.794 -1.208 -5.521 1.00 98.88 87 GLN A O 1
ATOM 685 N N . PHE A 1 88 ? -3.744 -1.634 -4.675 1.00 98.81 88 PHE A N 1
ATOM 686 C CA . PHE A 1 88 ? -3.177 -0.305 -4.950 1.00 98.81 88 PHE A CA 1
ATOM 687 C C . PHE A 1 88 ? -2.107 -0.313 -6.034 1.00 98.81 88 PHE A C 1
ATOM 689 O O . PHE A 1 88 ? -1.963 0.676 -6.746 1.00 98.81 88 PHE A O 1
ATOM 696 N N . VAL A 1 89 ? -1.348 -1.400 -6.153 1.00 98.69 89 VAL A N 1
ATOM 697 C CA . VAL A 1 89 ? -0.232 -1.520 -7.097 1.00 98.69 89 VAL A CA 1
ATOM 698 C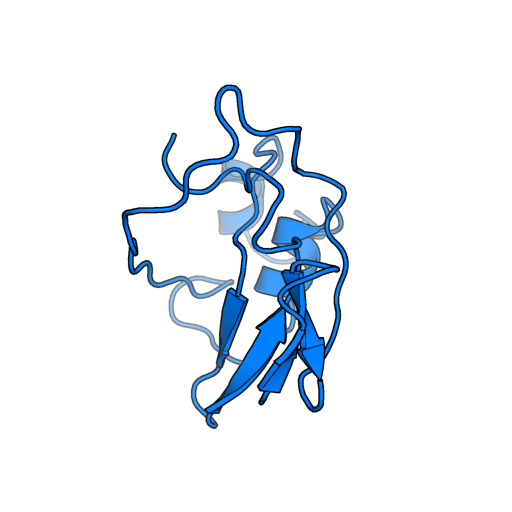 C . VAL A 1 89 ? -0.319 -2.885 -7.772 1.00 98.69 89 VAL A C 1
ATOM 700 O O . VAL A 1 89 ? -0.633 -3.885 -7.112 1.00 98.69 89 VAL A O 1
ATOM 703 N N . SER A 1 90 ? -0.035 -2.934 -9.077 1.00 98.31 90 SER A N 1
ATOM 704 C CA . SER A 1 90 ? 0.104 -4.196 -9.809 1.00 98.31 90 SER A CA 1
ATOM 705 C C . SER A 1 90 ? 1.091 -5.116 -9.090 1.00 98.31 90 SER A C 1
ATOM 707 O O . SER A 1 90 ? 2.097 -4.654 -8.553 1.00 98.31 90 SER A O 1
ATOM 709 N N . CYS A 1 91 ? 0.838 -6.424 -9.078 1.00 97.50 91 CYS A N 1
ATOM 710 C CA . CYS A 1 91 ? 1.827 -7.381 -8.579 1.00 97.50 91 CYS A CA 1
ATOM 711 C C . CYS A 1 91 ? 3.149 -7.306 -9.365 1.00 97.50 91 CYS A C 1
ATOM 713 O O . CYS A 1 91 ? 4.205 -7.545 -8.781 1.00 97.50 91 CYS A O 1
ATOM 715 N N . LEU A 1 92 ? 3.096 -6.943 -10.653 1.00 97.19 92 LEU A N 1
ATOM 716 C CA . LEU A 1 92 ? 4.262 -6.868 -11.540 1.00 97.19 92 LEU A CA 1
ATOM 717 C C . LEU A 1 92 ? 5.167 -5.667 -11.230 1.00 97.19 92 LEU A C 1
ATOM 719 O O . LEU A 1 92 ? 6.378 -5.750 -11.402 1.00 97.19 92 LEU A O 1
ATOM 723 N N . ASP A 1 93 ? 4.606 -4.587 -10.692 1.00 97.81 93 ASP A N 1
ATOM 724 C CA . ASP A 1 93 ? 5.373 -3.440 -10.209 1.00 97.81 93 ASP A CA 1
ATOM 725 C C . ASP A 1 93 ? 5.922 -3.680 -8.798 1.00 97.81 93 ASP A C 1
ATOM 727 O O . ASP A 1 93 ? 5.533 -4.620 -8.107 1.00 97.81 93 ASP A O 1
ATOM 731 N N . ARG A 1 94 ? 6.834 -2.823 -8.334 1.00 98.06 94 ARG A N 1
ATOM 732 C CA . ARG A 1 94 ? 7.343 -2.817 -6.958 1.00 98.06 94 ARG A CA 1
ATOM 733 C C . ARG A 1 94 ? 6.619 -1.754 -6.132 1.00 98.06 94 ARG A C 1
ATOM 735 O O . ARG A 1 94 ? 6.872 -0.562 -6.302 1.00 98.06 94 ARG A O 1
ATOM 742 N N . ALA A 1 95 ? 5.768 -2.187 -5.201 1.00 98.56 95 ALA A N 1
ATOM 743 C CA . ALA A 1 95 ? 5.222 -1.321 -4.154 1.00 98.56 95 ALA A CA 1
ATOM 744 C C . ALA A 1 95 ? 6.285 -0.989 -3.086 1.00 98.56 95 ALA A C 1
ATOM 746 O O . ALA A 1 95 ? 7.260 -1.723 -2.913 1.00 98.56 95 ALA A O 1
ATOM 747 N N . TRP A 1 96 ? 6.094 0.100 -2.341 1.00 98.44 96 TRP A N 1
ATOM 748 C CA . TRP A 1 96 ? 7.045 0.584 -1.330 1.00 98.44 96 TRP A CA 1
ATOM 749 C C . TRP A 1 96 ? 6.555 0.257 0.089 1.00 98.44 96 TRP A C 1
ATOM 751 O O . TRP A 1 96 ? 6.037 1.131 0.783 1.00 98.44 96 TRP A O 1
ATOM 761 N N . HIS A 1 97 ? 6.693 -1.010 0.507 1.00 98.00 97 HIS A N 1
ATOM 762 C CA . HIS A 1 97 ? 6.179 -1.513 1.799 1.00 98.00 97 HIS A CA 1
ATOM 763 C C . HIS A 1 97 ? 7.240 -2.071 2.766 1.00 98.00 97 HIS A C 1
ATOM 765 O O . HIS A 1 97 ? 6.919 -2.322 3.926 1.00 98.00 97 HIS A O 1
ATOM 771 N N . ALA A 1 98 ? 8.476 -2.311 2.313 1.00 95.56 98 ALA A N 1
ATOM 772 C CA . ALA A 1 98 ? 9.478 -3.086 3.061 1.00 95.56 98 ALA A CA 1
ATOM 773 C C . ALA A 1 98 ? 10.712 -2.284 3.528 1.00 95.56 98 ALA A C 1
ATOM 775 O O . ALA A 1 98 ? 11.650 -2.887 4.050 1.00 95.56 98 ALA A O 1
ATOM 776 N N . GLY A 1 99 ? 10.684 -0.953 3.389 1.00 86.81 99 GLY A N 1
ATOM 777 C CA . GLY A 1 99 ? 11.842 -0.076 3.612 1.00 86.81 99 GLY A CA 1
ATOM 778 C C . GLY A 1 99 ? 12.630 0.213 2.343 1.00 86.81 99 GLY A C 1
ATOM 779 O O . GLY A 1 99 ? 12.613 -0.633 1.420 1.00 86.81 99 GLY A O 1
#

pLDDT: mean 97.07, std 2.39, range [85.69, 98.88]

Organism: NCBI:txid587753

Radius of gyration: 13.76 Å; chains: 1; bounding box: 30×32×34 Å

Secondary structure (DSSP, 8-state):
-EE-TTT-PEETSEE---S-EE--SSS-----------SSTT--SSSHHHHHHTT---TTS-HHHHTTTT-----SEEE-TT--EEE-S-SSSEES---

Foldseek 3Di:
DDADPVFLDDPPAAELAAPAWAADPDQDDDDDDDDDDDVVPPHFPPCQLSCLQRLNHDLVPDVVSVVCNPDNFHDQWDQGPVRHIYGHDRPRIGTHDPD

Sequence (99 aa):
MQLDPASGWCHGVRHCPSPNFNARPADEISLLVIHNISLPPAQFATGKVQEFFQNRLDVTEHPYFAGIADLRVSAHFLIERDGTVTQFVSCLDRAWHAG

InterPro domains:
  IPR002502 N-acetylmuramoyl-L-alanine amidase domain [PF01510] (28-99)
  IPR036505 N-acetylmuramoyl-L-alanine amidase/PGRP domain superfamily [G3DSA:3.40.80.10] (5-99)
  IPR036505 N-acetylmuramoyl-L-alanine amidase/PGRP domain superfamily [SSF55846] (6-99)
  IPR051206 N-acetylmuramoyl-L-alanine amidase 2 [PTHR30417] (12-99)